Protein AF-A0A661AVT9-F1 (afdb_monomer_lite)

Foldseek 3Di:
DPPDDPLVDDDDDDDPVRVVVVVVVVVVSVVSDVVVPDDPPPDDDPPD

Sequence (48 aa):
HIGFEEDRTLFSWVSASEGNIFADKAKEVTARIKKLGPRKKLLKNRDI

Secondary structure (DSSP, 8-state):
--S--GGG-------TT-HHHHHHHHHHHHHHHHHH-S--SS------

pLDDT: mean 88.27, std 10.4, range [56.38, 97.94]

Radius of gyration: 14.37 Å; chains: 1; bounding box: 29×27×38 Å

Structure (mmCIF, N/CA/C/O backbo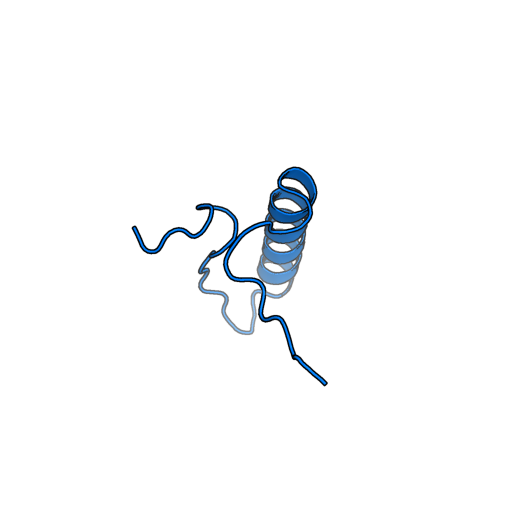ne):
data_AF-A0A661AVT9-F1
#
_entry.id   AF-A0A661AVT9-F1
#
loop_
_atom_site.group_PDB
_atom_site.id
_atom_site.type_symbol
_atom_site.label_atom_id
_atom_site.label_alt_id
_atom_site.label_comp_id
_atom_site.label_asym_id
_atom_site.label_entity_id
_atom_site.label_seq_id
_atom_site.pdbx_PDB_ins_code
_atom_site.Cartn_x
_atom_site.Cartn_y
_atom_site.Cartn_z
_atom_site.occupancy
_atom_site.B_iso_or_equiv
_atom_site.auth_seq_id
_atom_site.auth_comp_id
_atom_site.auth_asym_id
_atom_site.auth_atom_id
_atom_site.pdbx_PDB_model_num
ATOM 1 N N . HIS A 1 1 ? -21.485 -8.746 -1.257 1.00 56.38 1 HIS A N 1
ATOM 2 C CA . HIS A 1 1 ? -20.258 -8.056 -0.799 1.00 56.38 1 HIS A CA 1
ATOM 3 C C . HIS A 1 1 ? -19.753 -8.788 0.450 1.00 56.38 1 HIS A C 1
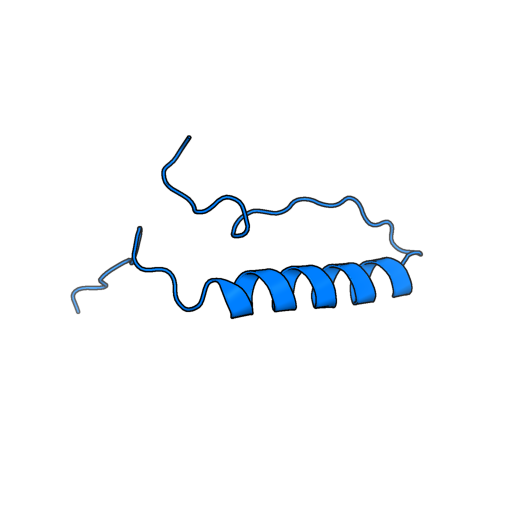ATOM 5 O O . HIS A 1 1 ? -20.515 -8.887 1.400 1.00 56.38 1 HIS A O 1
ATOM 11 N N . ILE A 1 2 ? -18.548 -9.382 0.445 1.00 67.19 2 ILE A N 1
ATOM 12 C CA . ILE A 1 2 ? -18.063 -10.390 1.435 1.00 67.19 2 ILE A CA 1
ATOM 13 C C . ILE A 1 2 ? -17.717 -9.777 2.828 1.00 67.19 2 ILE A C 1
ATOM 15 O O . ILE A 1 2 ? -17.055 -10.382 3.660 1.00 67.19 2 ILE A O 1
ATOM 19 N N . GLY A 1 3 ? -18.186 -8.562 3.136 1.00 67.56 3 GLY A N 1
ATOM 20 C CA . GLY A 1 3 ? -17.983 -7.922 4.447 1.00 67.56 3 GLY A CA 1
ATOM 21 C C . GLY A 1 3 ? -16.610 -7.269 4.660 1.00 67.56 3 GLY A C 1
ATOM 22 O O . GLY A 1 3 ? -16.326 -6.818 5.771 1.00 67.56 3 GLY A O 1
ATOM 23 N N . PHE A 1 4 ? -15.781 -7.189 3.616 1.00 71.75 4 PHE A N 1
ATOM 24 C CA . PHE A 1 4 ? -14.580 -6.355 3.603 1.00 71.75 4 PHE A CA 1
ATOM 25 C C . PHE A 1 4 ? -14.950 -4.880 3.404 1.00 71.75 4 PHE A C 1
ATOM 27 O O . PHE A 1 4 ? -15.889 -4.566 2.679 1.00 71.75 4 PHE A O 1
ATOM 34 N N . GLU A 1 5 ? -14.215 -3.980 4.057 1.00 76.38 5 GLU A N 1
ATOM 35 C CA . GLU A 1 5 ? -14.223 -2.555 3.706 1.00 76.38 5 GLU A CA 1
ATOM 36 C C . GLU A 1 5 ? -13.623 -2.399 2.293 1.00 76.38 5 GLU A C 1
ATOM 38 O O . GLU A 1 5 ? -12.589 -3.007 2.008 1.00 76.38 5 GLU A O 1
ATOM 43 N N . GLU A 1 6 ? -14.267 -1.615 1.421 1.00 76.94 6 GLU A N 1
ATOM 44 C CA . GLU A 1 6 ? -13.955 -1.508 -0.019 1.00 76.94 6 GLU A CA 1
ATOM 45 C C . GLU A 1 6 ? -12.477 -1.170 -0.289 1.00 76.94 6 GLU A C 1
ATOM 47 O O . GLU A 1 6 ? -11.815 -1.824 -1.091 1.00 76.94 6 GLU A O 1
ATOM 52 N N . ASP A 1 7 ? -11.905 -0.254 0.492 1.00 85.56 7 ASP A N 1
ATOM 53 C CA . ASP A 1 7 ? -10.507 0.184 0.382 1.00 85.56 7 ASP A CA 1
ATOM 54 C C . ASP A 1 7 ? -9.478 -0.794 1.003 1.00 85.56 7 ASP A C 1
ATOM 56 O O . ASP A 1 7 ? -8.294 -0.468 1.111 1.00 85.56 7 ASP A O 1
ATOM 60 N N . ARG A 1 8 ? -9.880 -1.999 1.439 1.00 88.00 8 ARG A N 1
ATOM 61 C CA . ARG A 1 8 ? -8.940 -3.036 1.923 1.00 88.00 8 ARG A CA 1
ATOM 62 C C . ARG A 1 8 ? -8.552 -4.061 0.861 1.00 88.00 8 ARG A C 1
ATOM 64 O O . ARG A 1 8 ? -7.650 -4.856 1.112 1.00 88.00 8 ARG A O 1
ATOM 71 N N . THR A 1 9 ? -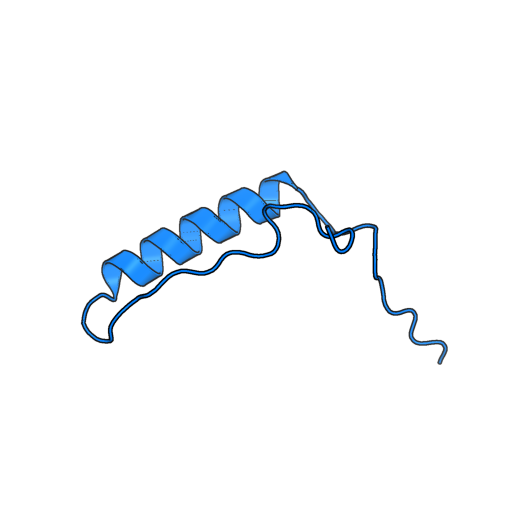9.208 -4.050 -0.299 1.00 89.19 9 THR A N 1
ATOM 72 C CA . THR A 1 9 ? -8.881 -4.933 -1.426 1.00 89.19 9 THR A CA 1
ATOM 73 C C . THR A 1 9 ? -8.786 -4.100 -2.695 1.00 89.19 9 THR A C 1
ATOM 75 O O . THR A 1 9 ? -9.803 -3.702 -3.251 1.00 89.19 9 THR A O 1
ATOM 78 N N . LEU A 1 10 ? -7.564 -3.835 -3.156 1.00 90.50 10 LEU A N 1
ATOM 79 C CA . LEU A 1 10 ? -7.315 -3.088 -4.385 1.00 90.50 10 LEU A CA 1
ATOM 80 C C . LEU A 1 10 ? -6.508 -3.947 -5.352 1.00 90.50 10 LEU A C 1
ATOM 82 O O . LEU A 1 10 ? -5.540 -4.595 -4.955 1.00 90.50 10 LEU A O 1
ATOM 86 N N . PHE A 1 11 ? -6.888 -3.909 -6.624 1.00 92.62 11 PHE A N 1
ATOM 87 C CA . PHE A 1 11 ? -6.162 -4.560 -7.705 1.00 92.62 11 PHE A CA 1
ATOM 88 C C . PHE A 1 11 ? -5.646 -3.504 -8.674 1.00 92.62 11 PHE A C 1
ATOM 90 O O . PHE A 1 11 ? -6.323 -2.518 -8.971 1.00 92.62 11 PHE A O 1
ATOM 97 N N . SER A 1 12 ? -4.422 -3.684 -9.150 1.00 93.25 12 SER A N 1
ATOM 98 C CA . SER A 1 12 ? -3.813 -2.823 -10.159 1.00 93.25 12 SER A CA 1
ATOM 99 C C . SER A 1 12 ? -2.868 -3.653 -11.013 1.00 93.25 12 SER A C 1
ATOM 101 O O . SER A 1 12 ? -2.152 -4.508 -10.496 1.00 93.25 12 SER A O 1
ATOM 103 N N . TRP A 1 13 ? -2.875 -3.391 -12.315 1.00 95.12 13 TRP A N 1
ATOM 104 C CA . TRP A 1 13 ? -1.931 -3.978 -13.254 1.00 95.12 13 TRP A CA 1
ATOM 105 C C . TRP A 1 13 ? -0.720 -3.061 -13.349 1.00 95.12 13 TRP A C 1
ATOM 107 O O . TRP A 1 13 ? -0.874 -1.872 -13.615 1.00 95.12 13 TRP A O 1
ATOM 117 N N . VAL A 1 14 ? 0.461 -3.612 -13.090 1.00 94.38 14 VAL A N 1
ATOM 118 C CA . VAL A 1 14 ? 1.732 -2.897 -13.197 1.00 94.38 14 VAL A CA 1
ATOM 119 C C . VAL A 1 14 ? 2.718 -3.824 -13.890 1.00 94.38 14 VAL A C 1
ATOM 121 O O . VAL A 1 14 ? 2.930 -4.952 -13.444 1.00 94.38 14 VAL A O 1
ATOM 124 N N . SER A 1 15 ? 3.275 -3.377 -15.008 1.00 96.19 15 SER A N 1
ATOM 125 C CA . SER A 1 15 ? 4.293 -4.112 -15.757 1.00 96.19 15 SER A CA 1
ATOM 126 C C . SER A 1 15 ? 5.687 -3.930 -15.143 1.00 96.19 15 SER A C 1
ATOM 128 O O . SER A 1 15 ? 5.921 -3.055 -14.309 1.00 96.19 15 SER A O 1
ATOM 130 N N . ALA A 1 16 ? 6.649 -4.751 -15.571 1.00 93.62 16 ALA A N 1
ATOM 131 C CA . ALA A 1 16 ? 8.003 -4.758 -15.008 1.00 93.62 16 ALA A CA 1
ATOM 132 C C . ALA A 1 16 ? 8.768 -3.429 -15.186 1.00 93.62 16 ALA A C 1
ATOM 134 O O . ALA A 1 16 ? 9.638 -3.111 -14.379 1.00 93.62 16 ALA A O 1
ATOM 135 N N . SER A 1 17 ? 8.448 -2.640 -16.216 1.00 95.56 17 SER A N 1
ATOM 136 C CA . SER A 1 17 ? 9.110 -1.357 -16.500 1.00 95.56 17 SER A CA 1
ATOM 137 C C . SER A 1 17 ? 8.486 -0.168 -15.758 1.00 95.56 17 SER A C 1
ATOM 139 O O . SER A 1 17 ? 9.023 0.936 -15.796 1.00 95.56 17 SER A O 1
ATOM 141 N N . GLU A 1 18 ? 7.372 -0.369 -15.057 1.00 96.25 18 GLU A N 1
ATOM 142 C CA . GLU A 1 18 ? 6.562 0.694 -14.454 1.00 96.25 18 GLU A CA 1
ATOM 143 C C . GLU A 1 18 ? 6.870 0.903 -12.961 1.00 96.25 18 GLU A C 1
ATOM 145 O O . GLU A 1 18 ? 5.978 1.111 -12.136 1.00 96.25 18 GLU A O 1
ATOM 150 N N . GLY A 1 19 ? 8.154 0.882 -12.589 1.00 96.12 19 GLY A N 1
ATOM 151 C CA . GLY A 1 19 ? 8.583 0.988 -11.187 1.00 96.12 19 GLY A CA 1
ATOM 152 C C . GLY A 1 19 ? 8.077 2.247 -10.467 1.00 96.12 19 GLY A C 1
ATOM 153 O O . GLY A 1 19 ? 7.650 2.174 -9.315 1.00 96.12 19 GLY A O 1
ATOM 154 N N . ASN A 1 20 ? 8.044 3.394 -11.153 1.00 97.69 20 ASN A N 1
ATOM 155 C CA . ASN A 1 20 ? 7.509 4.634 -10.576 1.00 97.69 20 ASN A CA 1
ATOM 156 C C . ASN A 1 20 ? 5.997 4.541 -10.315 1.00 97.69 20 ASN A C 1
ATOM 158 O O . ASN A 1 20 ? 5.527 4.950 -9.255 1.00 97.69 20 ASN A O 1
ATOM 162 N N . ILE A 1 21 ? 5.244 3.927 -11.234 1.00 96.88 21 ILE A N 1
ATOM 163 C CA . ILE A 1 21 ? 3.795 3.728 -11.086 1.00 96.88 21 ILE A CA 1
ATOM 164 C C . ILE A 1 21 ? 3.515 2.771 -9.925 1.00 96.88 21 ILE A C 1
ATOM 166 O O . ILE A 1 21 ? 2.615 3.028 -9.125 1.00 96.88 21 ILE A O 1
ATOM 170 N N . PHE A 1 22 ? 4.314 1.707 -9.778 1.00 96.88 22 PHE A N 1
ATOM 171 C CA . PHE A 1 22 ? 4.239 0.823 -8.616 1.00 96.88 22 PHE A CA 1
ATOM 172 C C . PHE A 1 22 ? 4.420 1.602 -7.309 1.00 96.88 22 PHE A C 1
ATOM 174 O O . PHE A 1 22 ? 3.604 1.477 -6.394 1.00 96.88 22 PHE A O 1
ATOM 181 N N . ALA A 1 23 ? 5.471 2.425 -7.224 1.00 97.88 23 ALA A N 1
ATOM 182 C CA . ALA A 1 23 ? 5.775 3.202 -6.028 1.00 97.88 23 ALA A CA 1
ATOM 183 C C . ALA A 1 23 ? 4.630 4.157 -5.661 1.00 97.88 23 ALA A C 1
ATOM 185 O O . ALA A 1 23 ? 4.263 4.265 -4.489 1.00 97.88 23 ALA A O 1
ATOM 186 N N . ASP A 1 24 ? 4.028 4.816 -6.648 1.00 97.94 24 ASP A N 1
ATOM 187 C CA . ASP A 1 24 ? 2.916 5.735 -6.412 1.00 97.94 24 ASP A CA 1
ATOM 188 C C . ASP A 1 24 ? 1.633 5.001 -6.013 1.00 97.94 24 ASP A C 1
ATOM 190 O O . ASP A 1 24 ? 0.972 5.405 -5.052 1.00 97.94 24 ASP A O 1
ATOM 194 N N . LYS A 1 25 ? 1.330 3.855 -6.638 1.00 96.94 25 LYS A N 1
ATOM 195 C CA . LYS A 1 25 ? 0.213 2.993 -6.222 1.00 96.94 25 LYS A CA 1
ATOM 196 C C . LYS A 1 25 ? 0.396 2.469 -4.801 1.00 96.94 25 LYS A C 1
ATOM 198 O O . LYS A 1 25 ? -0.550 2.490 -4.016 1.00 96.94 25 LYS A O 1
ATOM 203 N N . ALA A 1 26 ? 1.609 2.068 -4.428 1.00 96.62 26 ALA A N 1
ATOM 204 C CA . ALA A 1 26 ? 1.911 1.618 -3.073 1.00 96.62 26 ALA A CA 1
ATOM 205 C C . ALA A 1 26 ? 1.688 2.730 -2.030 1.00 96.62 26 ALA A C 1
ATOM 207 O O . ALA A 1 26 ? 1.095 2.477 -0.975 1.00 96.62 26 ALA A O 1
ATOM 208 N N . LYS A 1 27 ? 2.101 3.974 -2.324 1.00 97.94 27 LYS A N 1
ATOM 209 C CA . LYS A 1 27 ? 1.834 5.140 -1.458 1.00 97.94 27 LYS A CA 1
ATOM 210 C C . LYS A 1 27 ? 0.334 5.400 -1.318 1.00 97.94 27 LYS A C 1
ATOM 212 O O . LYS A 1 27 ? -0.145 5.596 -0.201 1.00 97.94 27 LYS A O 1
ATOM 217 N N . GLU A 1 28 ? -0.401 5.365 -2.428 1.00 96.00 28 GLU A N 1
ATOM 218 C CA . GLU A 1 28 ? -1.849 5.582 -2.471 1.00 96.00 28 GLU A CA 1
ATOM 219 C C . GLU A 1 28 ? -2.600 4.550 -1.614 1.00 96.00 28 GLU A C 1
ATOM 221 O O . GLU A 1 28 ? -3.366 4.916 -0.719 1.00 96.00 28 GLU A O 1
ATOM 226 N N . VAL A 1 29 ? -2.327 3.259 -1.828 1.00 95.56 29 VAL A N 1
ATOM 227 C CA . VAL A 1 29 ? -2.915 2.155 -1.051 1.00 95.56 29 VAL A CA 1
ATOM 228 C C . VAL A 1 29 ? -2.589 2.308 0.434 1.00 95.56 29 VAL A C 1
ATOM 230 O O . VAL A 1 29 ? -3.468 2.187 1.288 1.00 95.56 29 VAL A O 1
ATOM 233 N N . THR A 1 30 ? -1.339 2.646 0.757 1.00 95.62 30 THR A N 1
ATOM 234 C CA . THR A 1 30 ? -0.907 2.851 2.144 1.00 95.62 30 THR A CA 1
ATOM 235 C C . THR A 1 30 ? -1.676 3.989 2.813 1.00 95.62 30 THR A C 1
ATOM 237 O O . THR A 1 30 ? -2.106 3.850 3.959 1.00 95.62 30 THR A O 1
ATOM 240 N N . ALA A 1 31 ? -1.877 5.111 2.118 1.00 96.12 31 ALA A N 1
ATOM 241 C CA . ALA A 1 31 ? -2.628 6.247 2.645 1.00 96.12 31 ALA A CA 1
ATOM 242 C C . ALA A 1 31 ? -4.100 5.887 2.912 1.00 96.12 31 ALA A C 1
ATOM 244 O O . ALA A 1 31 ? -4.623 6.205 3.984 1.00 96.12 31 ALA A O 1
ATOM 245 N N . ARG A 1 32 ? -4.747 5.165 1.985 1.00 93.75 32 ARG A N 1
ATOM 246 C CA . ARG A 1 32 ? -6.135 4.693 2.133 1.00 93.75 32 ARG A CA 1
ATOM 247 C C . ARG A 1 32 ? -6.293 3.762 3.337 1.00 93.75 32 ARG A C 1
ATOM 249 O O . ARG A 1 32 ? -7.138 4.007 4.195 1.00 93.75 32 ARG A O 1
ATOM 256 N N . ILE A 1 33 ? -5.421 2.758 3.472 1.00 92.81 33 ILE A N 1
ATOM 257 C CA . ILE A 1 33 ? -5.470 1.804 4.593 1.00 92.81 33 ILE A CA 1
ATOM 258 C C . ILE A 1 33 ? -5.198 2.502 5.932 1.00 92.81 33 ILE A 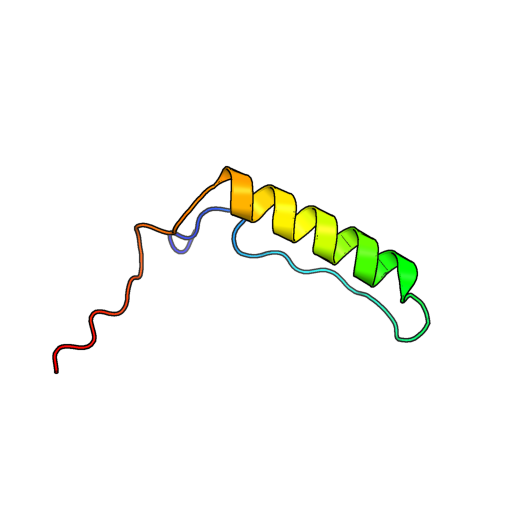C 1
ATOM 260 O O . ILE A 1 33 ? -5.875 2.212 6.920 1.00 92.81 33 ILE A O 1
ATOM 264 N N . LYS A 1 34 ? -4.251 3.450 5.982 1.00 94.44 34 LYS A N 1
ATOM 265 C CA . LYS A 1 34 ? -3.983 4.239 7.197 1.00 94.44 34 LYS A CA 1
ATOM 266 C C . LYS A 1 34 ? -5.215 5.018 7.656 1.00 94.44 34 LYS A C 1
ATOM 268 O O . LYS A 1 34 ? -5.488 5.043 8.852 1.00 94.44 34 LYS A O 1
ATOM 273 N N . LYS A 1 35 ? -5.977 5.600 6.724 1.00 93.75 35 LYS A N 1
ATOM 274 C CA . LYS A 1 35 ? -7.214 6.334 7.031 1.00 93.75 35 LYS A CA 1
ATOM 275 C C . LYS A 1 35 ? -8.305 5.433 7.623 1.00 93.75 35 LYS A C 1
ATOM 277 O O . LYS A 1 35 ? -9.051 5.882 8.486 1.00 93.75 35 LYS A O 1
ATOM 282 N N . LEU A 1 36 ? -8.381 4.173 7.194 1.00 91.69 36 LEU A N 1
ATOM 283 C CA . LEU A 1 36 ? -9.326 3.193 7.743 1.00 91.69 36 LEU A CA 1
ATOM 284 C C . LEU A 1 36 ? -8.924 2.667 9.130 1.00 91.69 36 LEU A C 1
ATOM 286 O O . LEU A 1 36 ? -9.766 2.169 9.877 1.00 91.69 36 LEU A O 1
ATOM 290 N N . GLY A 1 37 ? -7.636 2.730 9.469 1.00 91.38 37 GLY A N 1
ATOM 291 C CA . GLY A 1 37 ? -7.105 2.166 10.705 1.00 91.38 37 GLY A CA 1
ATOM 292 C C . GLY A 1 37 ? -7.156 0.628 10.752 1.00 91.38 37 GLY A C 1
ATOM 293 O O . GLY A 1 37 ? -7.360 -0.044 9.729 1.00 91.38 37 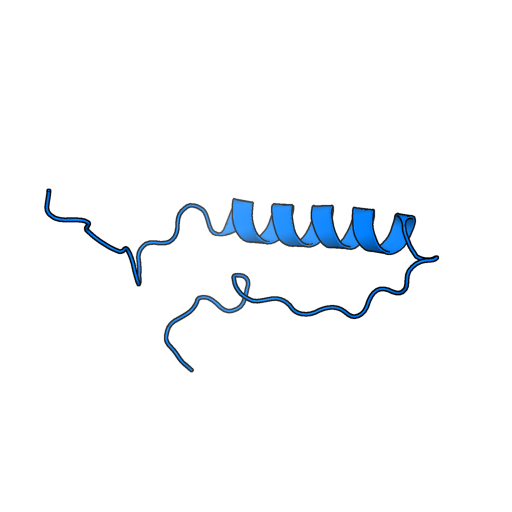GLY A O 1
ATOM 294 N N . PRO A 1 38 ? -6.936 0.030 11.936 1.00 91.44 38 PRO A N 1
ATOM 295 C CA . PRO A 1 38 ? -6.947 -1.421 12.111 1.00 91.44 38 PRO A CA 1
ATOM 296 C C . PRO A 1 38 ? -8.303 -2.046 11.749 1.00 91.44 38 PRO A C 1
ATOM 298 O O . PRO A 1 38 ? -9.356 -1.521 12.111 1.00 91.44 38 PRO A O 1
ATOM 301 N N . ARG A 1 39 ? -8.289 -3.198 11.061 1.00 88.62 39 ARG A N 1
ATOM 302 C CA . ARG A 1 39 ? -9.527 -3.922 10.728 1.00 88.62 39 ARG A CA 1
ATOM 303 C C . ARG A 1 39 ? -10.178 -4.480 11.996 1.00 88.62 39 ARG A C 1
ATOM 305 O O . ARG A 1 39 ? -9.494 -5.051 12.839 1.00 88.62 39 ARG A O 1
ATOM 312 N N . LYS A 1 40 ? -11.504 -4.373 12.098 1.00 86.50 40 LYS A N 1
ATOM 313 C CA . LYS A 1 40 ? -12.287 -4.868 13.252 1.00 86.50 40 LYS A CA 1
ATOM 314 C C . LYS A 1 40 ? -13.047 -6.169 12.975 1.00 86.50 40 LYS A C 1
ATOM 316 O O . LYS A 1 40 ? -13.656 -6.731 13.876 1.00 86.50 40 LYS A O 1
ATOM 321 N N . LYS A 1 41 ? -13.047 -6.632 11.724 1.00 85.56 41 LYS A N 1
ATOM 322 C CA . LYS A 1 41 ? -13.784 -7.816 11.259 1.00 85.56 41 LYS A CA 1
ATOM 323 C C . LYS A 1 41 ? -12.819 -8.853 10.690 1.00 85.56 41 LYS A C 1
ATOM 325 O O . LYS A 1 41 ? -11.730 -8.499 10.234 1.00 85.56 41 LYS A O 1
ATOM 330 N N . LEU A 1 42 ? -13.242 -10.120 10.688 1.00 83.88 42 LEU A N 1
ATOM 331 C CA . LEU A 1 42 ? -12.473 -11.258 10.157 1.0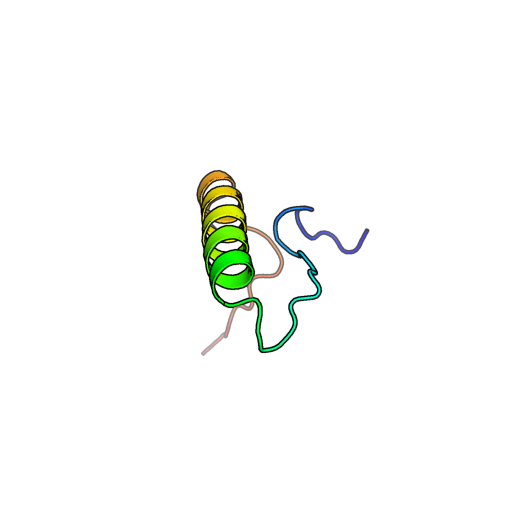0 83.88 42 LEU A CA 1
ATOM 332 C C . LEU A 1 42 ? -11.086 -11.400 10.815 1.00 83.88 42 LEU A C 1
ATOM 334 O O . LEU A 1 42 ? -10.096 -11.758 10.169 1.00 83.88 42 LEU A O 1
ATOM 338 N N . LEU A 1 43 ? -11.017 -11.075 12.108 1.00 84.94 43 LEU A N 1
ATOM 339 C CA . LEU A 1 43 ? -9.853 -11.318 12.949 1.00 84.94 43 LEU A CA 1
ATOM 340 C C . LEU A 1 43 ? -9.786 -12.817 13.246 1.00 84.94 43 LEU A C 1
ATOM 342 O O . LEU A 1 43 ? -10.770 -13.412 13.677 1.00 84.94 43 LEU A O 1
ATOM 346 N N . LYS A 1 44 ? -8.634 -13.435 12.981 1.00 85.81 44 LYS A N 1
ATOM 347 C CA . LYS A 1 44 ? -8.393 -14.817 13.387 1.00 85.81 44 LYS A CA 1
ATOM 348 C C . LYS A 1 44 ? -7.904 -14.783 14.829 1.00 85.81 44 LYS A C 1
ATOM 350 O O . LYS A 1 44 ? -6.746 -14.435 15.054 1.00 85.81 44 LYS A O 1
ATOM 355 N N . ASN A 1 45 ? -8.762 -15.149 15.773 1.00 80.94 45 ASN A N 1
ATOM 356 C CA . ASN A 1 45 ? -8.299 -15.487 17.111 1.00 80.94 45 ASN A CA 1
ATOM 357 C C . ASN A 1 45 ? -7.599 -16.841 16.992 1.00 80.94 45 ASN A C 1
ATOM 359 O O . ASN A 1 45 ? -8.181 -17.818 16.523 1.00 80.94 45 ASN A O 1
ATOM 363 N N . ARG A 1 46 ? -6.297 -16.866 17.273 1.00 74.06 46 ARG A N 1
ATOM 364 C CA . ARG A 1 46 ? -5.596 -18.125 17.503 1.00 74.06 46 ARG A CA 1
ATOM 365 C C . ARG A 1 46 ? -5.754 -18.371 18.990 1.00 74.06 46 ARG A C 1
ATOM 367 O O . ARG A 1 46 ? -5.061 -17.725 19.766 1.00 74.06 46 ARG A O 1
ATOM 374 N N . ASP A 1 47 ? -6.698 -19.225 19.351 1.00 71.25 47 ASP A N 1
ATOM 375 C CA . ASP A 1 47 ? -6.751 -19.762 20.703 1.00 71.25 47 ASP A CA 1
ATOM 376 C C . ASP A 1 47 ? -5.531 -20.684 20.828 1.00 71.25 47 ASP A C 1
ATOM 378 O O . ASP A 1 47 ? -5.432 -21.699 20.130 1.00 71.25 47 ASP A O 1
ATOM 382 N N . ILE A 1 48 ? -4.538 -20.229 21.589 1.00 61.50 48 ILE A N 1
ATOM 383 C CA . ILE A 1 48 ? -3.370 -21.001 22.021 1.00 61.50 48 ILE A CA 1
ATOM 384 C C . ILE A 1 48 ? -3.500 -21.136 23.530 1.00 61.50 48 ILE A C 1
ATOM 386 O O . ILE A 1 48 ? -3.765 -20.088 24.164 1.00 61.50 48 ILE A O 1
#